Protein AF-A0A434BLE4-F1 (afdb_monomer_lite)

Secondary structure (DSSP, 8-state):
-HHHHHHHTT----EEES-TT-SS-HHHHHTTTT-HHHHHTPEEESSHHHHHTT-SEEEEP-SS--SSSSPP--HHHHHHHHHHHHHTS--EEEE--BTTTB--HHHHHT--

pLDDT: mean 93.02, std 6.5, range [62.41, 98.44]

Sequence (112 aa):
MVARAMANFGLSELRLVNPRDGWPSEKARAAASRADHVIDAVTVFDDLASALADLNFVFATTARQRDGFKSVRGPVEAGRLLRARHVMGPRTGILFGRERFRLYNDEVGLAD

Radius of gyration: 14.42 Å; chains: 1; bounding box: 34×31×35 Å

Foldseek 3Di:
DVLLVCVVVVHQEAEAECDPVDPDDPVVCVVNVPSVSSSVNYDYHPHDCVVCVQAPAEAEDDPDDDPDPDDDDDPVVVVVVCVVVVVVPGHYYYDWADPPPTDDPVSNVPGD

Structure (mmCIF, N/CA/C/O backbone):
data_AF-A0A434BLE4-F1
#
_entry.id   AF-A0A434BLE4-F1
#
loop_
_atom_site.group_PDB
_atom_site.id
_atom_site.type_symbol
_atom_site.label_atom_id
_atom_site.label_alt_id
_atom_site.label_comp_id
_atom_site.label_asym_id
_atom_site.label_entity_id
_atom_site.label_seq_id
_atom_site.pdbx_PDB_ins_code
_atom_site.Cartn_x
_atom_site.Cartn_y
_atom_site.Cartn_z
_atom_site.occupancy
_atom_site.B_iso_or_equiv
_atom_site.auth_seq_id
_atom_site.auth_comp_id
_atom_site.auth_asym_id
_atom_site.auth_atom_id
_atom_site.pdbx_PDB_model_num
ATOM 1 N N . MET A 1 1 ? -5.379 8.863 -8.520 1.00 86.06 1 MET A N 1
ATOM 2 C CA . MET A 1 1 ? -3.953 9.254 -8.644 1.00 86.06 1 MET A CA 1
ATOM 3 C C . MET A 1 1 ? -3.005 8.104 -8.307 1.00 86.06 1 MET A C 1
ATOM 5 O O . MET A 1 1 ? -2.202 7.771 -9.166 1.00 86.06 1 MET A O 1
ATOM 9 N N . VAL A 1 2 ? -3.117 7.456 -7.136 1.00 94.31 2 VAL A N 1
ATOM 10 C CA . VAL A 1 2 ? -2.265 6.298 -6.763 1.00 94.31 2 VAL A CA 1
ATOM 11 C C . VAL A 1 2 ? -2.344 5.161 -7.789 1.00 94.31 2 VAL A C 1
ATOM 13 O O . VAL A 1 2 ? -1.312 4.763 -8.313 1.00 94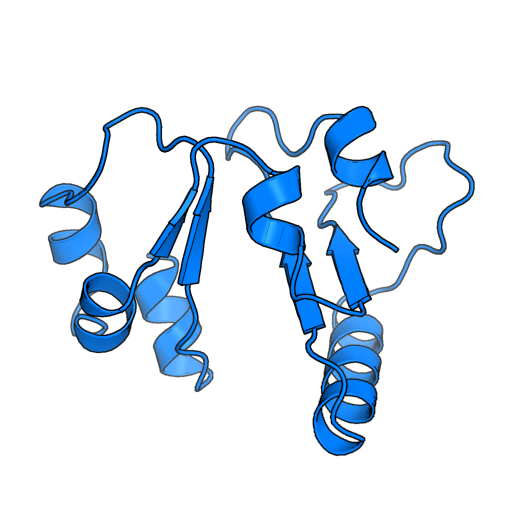.31 2 VAL A O 1
ATOM 16 N N . ALA A 1 3 ? -3.553 4.733 -8.173 1.00 94.75 3 ALA A N 1
ATOM 17 C CA . ALA A 1 3 ? -3.754 3.701 -9.199 1.00 94.75 3 ALA A CA 1
ATOM 18 C C . ALA A 1 3 ? -3.030 4.007 -10.526 1.00 94.75 3 ALA A C 1
ATOM 20 O O . ALA A 1 3 ? -2.390 3.138 -11.107 1.00 94.75 3 ALA A O 1
ATOM 21 N N . ARG A 1 4 ? -3.056 5.271 -10.973 1.00 94.94 4 ARG A N 1
ATOM 22 C CA . ARG A 1 4 ? -2.338 5.716 -12.178 1.00 94.94 4 ARG A CA 1
ATOM 23 C C . ARG A 1 4 ? -0.824 5.583 -12.021 1.00 94.94 4 ARG A C 1
ATOM 25 O O . ARG A 1 4 ? -0.157 5.115 -12.935 1.00 94.94 4 ARG A O 1
ATOM 32 N N . ALA A 1 5 ? -0.282 6.015 -10.881 1.00 95.38 5 ALA A N 1
ATOM 33 C CA . ALA A 1 5 ? 1.146 5.887 -10.605 1.00 95.38 5 ALA A CA 1
ATOM 34 C C . ALA A 1 5 ? 1.565 4.411 -10.574 1.00 95.38 5 ALA A C 1
ATOM 36 O O . ALA A 1 5 ? 2.553 4.052 -11.201 1.00 95.38 5 ALA A O 1
ATOM 37 N N . MET A 1 6 ? 0.776 3.556 -9.922 1.00 96.56 6 MET A N 1
ATOM 38 C CA . MET A 1 6 ? 0.998 2.112 -9.896 1.00 96.56 6 MET A CA 1
ATOM 39 C C . MET A 1 6 ? 1.038 1.515 -11.306 1.00 96.56 6 MET A C 1
ATOM 41 O O . MET A 1 6 ? 2.043 0.910 -11.672 1.00 96.56 6 MET A O 1
ATOM 45 N N . ALA A 1 7 ? 0.018 1.780 -12.126 1.00 95.06 7 ALA A N 1
ATOM 46 C CA . ALA A 1 7 ? -0.060 1.265 -13.491 1.00 95.06 7 ALA A CA 1
ATOM 47 C C . ALA A 1 7 ? 1.125 1.713 -14.367 1.00 95.06 7 ALA A C 1
ATOM 49 O O . ALA A 1 7 ? 1.685 0.905 -15.104 1.00 95.06 7 ALA A O 1
ATOM 50 N N . ASN A 1 8 ? 1.570 2.970 -14.242 1.00 95.50 8 ASN A N 1
ATOM 51 C CA . ASN A 1 8 ? 2.735 3.481 -14.977 1.00 95.50 8 ASN A CA 1
ATOM 52 C C . ASN A 1 8 ? 4.038 2.727 -14.659 1.00 95.50 8 ASN A C 1
ATOM 54 O O . ASN A 1 8 ? 4.946 2.708 -15.487 1.00 95.50 8 ASN A O 1
ATOM 58 N N . PHE A 1 9 ? 4.139 2.136 -13.467 1.00 94.69 9 PHE A N 1
ATOM 59 C CA . PHE A 1 9 ? 5.312 1.388 -13.012 1.00 94.69 9 PHE A CA 1
ATOM 60 C C . PHE A 1 9 ? 5.051 -0.123 -12.904 1.00 94.69 9 PHE A C 1
ATOM 62 O O . PHE A 1 9 ? 5.850 -0.836 -12.301 1.00 94.69 9 PHE A O 1
ATOM 69 N N . GLY A 1 10 ? 3.958 -0.619 -13.500 1.00 93.56 10 GLY A N 1
ATOM 70 C CA . GLY A 1 10 ? 3.642 -2.048 -13.562 1.00 93.56 10 GLY A CA 1
ATOM 71 C C . GLY A 1 10 ? 3.180 -2.669 -12.239 1.00 93.56 10 GLY A C 1
ATOM 72 O O . GLY A 1 10 ? 3.300 -3.877 -12.067 1.00 93.56 10 GLY A O 1
ATOM 73 N N . LEU A 1 11 ? 2.674 -1.866 -11.301 1.00 95.12 11 LEU A N 1
ATOM 74 C CA . LEU A 1 11 ? 2.065 -2.338 -10.055 1.00 95.12 11 LEU A CA 1
ATOM 75 C C . LEU A 1 11 ? 0.544 -2.445 -10.222 1.00 95.12 11 LEU A C 1
ATOM 77 O O . LEU A 1 11 ? -0.079 -1.548 -10.789 1.00 95.12 11 LEU A O 1
ATOM 81 N N . SER A 1 12 ? -0.053 -3.508 -9.683 1.00 94.56 12 SER A N 1
ATOM 82 C CA . SER A 1 12 ? -1.485 -3.805 -9.853 1.00 94.56 12 SER A CA 1
ATOM 83 C C . SER A 1 12 ? -2.244 -4.094 -8.556 1.00 94.56 12 SER A C 1
ATOM 85 O O . SER A 1 12 ? -3.456 -3.910 -8.522 1.00 94.56 12 SER A O 1
ATOM 87 N N . GLU A 1 13 ? -1.566 -4.500 -7.480 1.00 96.50 13 GLU A N 1
ATOM 88 C CA . GLU A 1 13 ? -2.212 -4.865 -6.214 1.00 96.50 13 GLU A CA 1
ATOM 89 C C . GLU A 1 13 ? -2.342 -3.656 -5.281 1.00 96.50 13 GLU A C 1
ATOM 91 O O . GLU A 1 13 ? -1.373 -3.238 -4.642 1.00 96.50 13 GLU A O 1
ATOM 96 N N . LEU A 1 14 ? -3.546 -3.082 -5.201 1.00 97.81 14 LEU A N 1
ATOM 97 C CA . LEU A 1 14 ? -3.861 -1.969 -4.305 1.00 97.81 14 LEU A CA 1
ATOM 98 C C . LEU A 1 14 ? -4.778 -2.438 -3.172 1.00 97.81 14 LEU A C 1
ATOM 100 O O . LEU A 1 14 ? -5.855 -2.980 -3.408 1.00 97.81 14 LEU A O 1
ATOM 104 N N . ARG A 1 15 ? -4.364 -2.176 -1.931 1.00 98.25 15 ARG A N 1
ATOM 105 C CA . ARG A 1 15 ? -5.153 -2.443 -0.723 1.00 98.25 15 ARG A CA 1
ATOM 106 C C . ARG A 1 15 ? -5.563 -1.131 -0.074 1.00 98.25 15 ARG A C 1
ATOM 108 O O . ARG A 1 15 ? -4.729 -0.237 0.076 1.00 98.25 15 ARG A O 1
ATOM 115 N N . LEU A 1 16 ? -6.828 -1.015 0.321 1.00 97.88 16 LEU A N 1
ATOM 116 C CA . LEU A 1 16 ? -7.333 0.122 1.089 1.00 97.88 16 LEU A CA 1
ATOM 117 C C . LEU A 1 16 ? -7.700 -0.337 2.495 1.00 97.88 16 LEU A C 1
ATOM 119 O O . LEU A 1 16 ? -8.419 -1.316 2.650 1.00 97.88 16 LEU A O 1
ATOM 123 N N . VAL A 1 17 ? -7.235 0.393 3.505 1.00 98.00 17 VAL A N 1
ATOM 124 C CA . VAL A 1 17 ? -7.560 0.126 4.910 1.00 98.00 17 VAL A CA 1
ATOM 125 C C . VAL A 1 17 ? -8.493 1.214 5.406 1.00 98.00 17 VAL A C 1
ATOM 127 O O . VAL A 1 17 ? -8.100 2.382 5.418 1.00 98.00 17 VAL A O 1
ATOM 130 N N . ASN A 1 18 ? -9.709 0.829 5.792 1.00 96.25 18 ASN A N 1
ATOM 131 C CA . ASN A 1 18 ? -10.746 1.711 6.327 1.00 96.25 18 ASN A CA 1
ATOM 132 C C . ASN A 1 18 ? -10.851 3.060 5.569 1.00 96.25 18 ASN A C 1
ATOM 134 O O . ASN A 1 18 ? -10.543 4.126 6.123 1.00 96.25 18 ASN A O 1
ATOM 138 N N . PRO A 1 19 ? -11.188 3.043 4.263 1.00 95.50 19 PRO A N 1
ATOM 139 C CA . PRO A 1 19 ? -11.247 4.260 3.463 1.00 95.50 19 PRO A CA 1
ATOM 140 C C . PRO A 1 19 ? -12.354 5.194 3.972 1.00 95.50 19 PRO A C 1
ATOM 142 O O . PRO A 1 19 ? -13.521 4.821 4.004 1.00 95.50 19 PRO A O 1
ATOM 145 N N . ARG A 1 20 ? -12.003 6.447 4.302 1.00 93.00 20 ARG A N 1
ATOM 146 C CA . ARG A 1 20 ? -12.922 7.444 4.896 1.00 93.00 20 ARG A CA 1
ATOM 147 C C . ARG A 1 20 ? -14.239 7.617 4.131 1.00 93.00 20 ARG A C 1
ATOM 149 O O . ARG A 1 20 ? -15.287 7.753 4.747 1.00 93.00 20 ARG A O 1
ATOM 156 N N . ASP A 1 21 ? -14.161 7.663 2.802 1.00 92.62 21 ASP A N 1
ATOM 157 C CA . ASP A 1 21 ? -15.314 7.923 1.929 1.00 92.62 21 ASP A CA 1
ATOM 158 C C . ASP A 1 21 ? -15.987 6.617 1.452 1.00 92.62 21 ASP A C 1
ATOM 160 O O . ASP A 1 21 ? -16.852 6.656 0.580 1.00 92.62 21 ASP A O 1
ATOM 164 N N . GLY A 1 22 ? -15.580 5.465 2.001 1.00 93.50 22 GLY A N 1
ATOM 165 C CA . GLY A 1 22 ? -16.026 4.144 1.569 1.00 93.50 22 GLY A CA 1
ATOM 166 C C . GLY A 1 22 ? -15.445 3.702 0.221 1.00 93.50 22 GLY A C 1
ATOM 167 O O . GLY A 1 22 ? -14.596 4.365 -0.386 1.00 93.50 22 GLY A O 1
ATOM 168 N N . TRP A 1 23 ? -15.899 2.536 -0.237 1.00 95.69 23 TRP A N 1
ATOM 169 C CA . TRP A 1 23 ? -15.547 1.953 -1.531 1.00 95.69 23 TRP A CA 1
ATOM 170 C C . TRP A 1 23 ? -16.733 1.141 -2.086 1.00 95.69 23 TRP A C 1
ATOM 172 O O . TRP A 1 23 ? -17.394 0.473 -1.290 1.00 95.69 23 TRP A O 1
ATOM 182 N N . PRO A 1 24 ? -17.013 1.148 -3.407 1.00 94.50 24 PRO A N 1
ATOM 183 C CA . PRO A 1 24 ? -16.291 1.832 -4.487 1.00 94.50 24 PRO A CA 1
ATOM 184 C C . PRO A 1 24 ? -16.432 3.362 -4.452 1.00 94.50 24 PRO A C 1
ATOM 186 O O . PRO A 1 24 ? -17.367 3.903 -3.873 1.00 94.50 24 PRO A O 1
ATOM 189 N N . SER A 1 25 ? -15.491 4.071 -5.086 1.00 93.56 25 SER A N 1
ATOM 190 C CA . SER A 1 25 ? -15.474 5.540 -5.139 1.00 93.56 25 SER A CA 1
ATOM 191 C C . SER A 1 25 ? -15.384 6.053 -6.578 1.00 93.56 25 SER A C 1
ATOM 193 O O . SER A 1 25 ? -14.359 5.889 -7.246 1.00 93.56 25 SER A O 1
ATOM 195 N N . GLU A 1 26 ? -16.428 6.743 -7.049 1.00 91.69 26 GLU A N 1
ATOM 196 C CA . GLU A 1 26 ? -16.439 7.370 -8.382 1.00 91.69 26 GLU A CA 1
ATOM 197 C C . GLU A 1 26 ? -15.321 8.405 -8.540 1.00 91.69 26 GLU A C 1
ATOM 199 O O . GLU A 1 26 ? -14.663 8.467 -9.578 1.00 91.69 26 GLU A O 1
ATOM 204 N N . LYS A 1 27 ? -15.036 9.171 -7.477 1.00 91.44 27 LYS A N 1
ATOM 205 C CA . LYS A 1 27 ? -13.924 10.132 -7.457 1.00 91.44 27 LYS A CA 1
ATOM 206 C C . LYS A 1 27 ? -12.579 9.432 -7.657 1.00 91.44 27 LYS A C 1
ATOM 208 O O . LYS A 1 27 ? -11.734 9.927 -8.403 1.00 91.44 27 LYS A O 1
ATOM 213 N N . ALA A 1 28 ? -12.375 8.281 -7.012 1.00 91.88 28 ALA A N 1
ATOM 214 C CA . ALA A 1 28 ? -11.150 7.503 -7.171 1.00 91.88 28 ALA A CA 1
ATOM 215 C C . ALA A 1 28 ? -11.014 6.938 -8.592 1.00 91.88 28 ALA A C 1
ATOM 217 O O . ALA A 1 28 ? -9.929 7.040 -9.170 1.00 91.88 28 ALA A O 1
ATOM 218 N N . ARG A 1 29 ? -12.112 6.423 -9.168 1.00 90.81 29 ARG A N 1
ATOM 219 C CA . ARG A 1 29 ? -12.168 5.928 -10.553 1.00 90.81 29 ARG A CA 1
ATOM 220 C C . ARG A 1 29 ? -11.852 7.034 -11.562 1.00 90.81 29 ARG A C 1
ATOM 222 O O . ARG A 1 29 ? -10.942 6.878 -12.371 1.00 90.81 29 ARG A O 1
ATOM 229 N N . ALA A 1 30 ? -12.498 8.195 -11.454 1.00 91.06 30 ALA A N 1
ATOM 230 C CA . ALA A 1 30 ? -12.217 9.344 -12.317 1.00 91.06 30 ALA A CA 1
ATOM 231 C C . ALA A 1 30 ? -10.739 9.779 -12.238 1.00 91.06 30 ALA A C 1
ATOM 233 O O . ALA A 1 30 ? -10.101 10.070 -13.250 1.00 91.06 30 ALA A O 1
ATOM 234 N N . ALA A 1 31 ? -10.147 9.746 -11.039 1.00 90.50 31 ALA A N 1
ATOM 235 C CA . ALA A 1 31 ? -8.741 10.081 -10.823 1.00 90.50 31 ALA A CA 1
ATOM 236 C C . ALA A 1 31 ? -7.747 8.968 -11.223 1.00 90.50 31 ALA A C 1
ATOM 238 O O . ALA A 1 31 ? -6.530 9.170 -11.088 1.00 90.50 31 ALA A O 1
ATOM 239 N N . ALA A 1 32 ? -8.214 7.788 -11.638 1.00 86.94 32 ALA A N 1
ATOM 240 C CA . ALA A 1 32 ?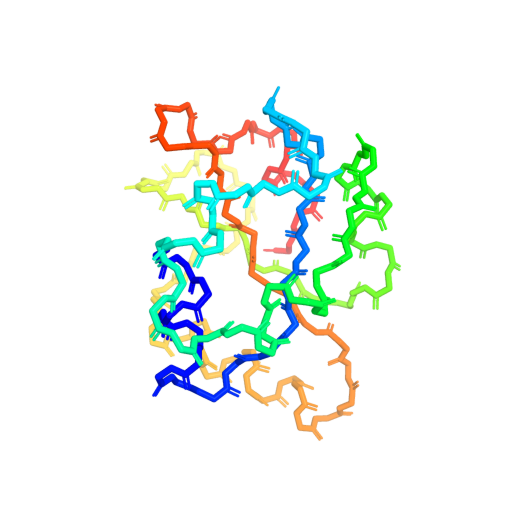 -7.370 6.666 -12.044 1.00 86.94 32 ALA A CA 1
ATOM 241 C C . ALA A 1 32 ? -6.909 6.769 -13.500 1.00 86.94 32 ALA A C 1
ATOM 243 O O . ALA A 1 32 ? -5.853 6.234 -13.822 1.00 86.94 32 ALA A O 1
ATOM 244 N N . SER A 1 33 ? -7.621 7.523 -14.349 1.00 85.00 33 SER A N 1
ATOM 245 C CA . SER A 1 33 ? -7.170 7.898 -15.698 1.00 85.00 33 SER A CA 1
ATOM 246 C C . SER A 1 33 ? -6.618 6.702 -16.497 1.00 85.00 33 SER A C 1
ATOM 248 O O . SER A 1 33 ? -5.439 6.692 -16.858 1.00 85.00 33 SER A O 1
ATOM 250 N N . ARG A 1 34 ? -7.479 5.713 -16.785 1.00 86.94 34 ARG A N 1
ATOM 251 C CA . ARG A 1 34 ? -7.177 4.436 -17.476 1.00 86.94 34 ARG A CA 1
ATOM 252 C C . ARG A 1 34 ? -6.448 3.372 -16.650 1.00 86.94 34 ARG A C 1
ATOM 254 O O . ARG A 1 34 ? -6.185 2.285 -17.156 1.00 86.94 34 ARG A O 1
ATOM 261 N N . ALA A 1 35 ? -6.165 3.626 -15.375 1.00 92.75 35 ALA A N 1
ATOM 262 C CA . ALA A 1 35 ? -5.745 2.585 -14.434 1.00 92.75 35 ALA A CA 1
ATOM 263 C C . ALA A 1 35 ? -6.946 1.860 -13.797 1.00 92.75 35 ALA A C 1
ATOM 265 O O . ALA A 1 35 ? -6.907 1.516 -12.616 1.00 92.75 35 ALA A O 1
ATOM 266 N N . ASP A 1 36 ? -8.020 1.656 -14.567 1.00 90.81 36 ASP A N 1
ATOM 267 C CA . ASP A 1 36 ? -9.264 1.047 -14.083 1.00 90.81 36 ASP A CA 1
ATOM 268 C C . ASP A 1 36 ? -9.016 -0.368 -13.558 1.00 90.81 36 ASP A C 1
ATOM 270 O O . ASP A 1 36 ? -9.489 -0.699 -12.483 1.00 90.81 36 ASP A O 1
ATOM 274 N N . HIS A 1 37 ? -8.133 -1.134 -14.207 1.00 93.00 37 HIS A N 1
ATOM 275 C CA . HIS A 1 37 ? -7.728 -2.467 -13.749 1.00 93.00 37 HIS A CA 1
ATOM 276 C C . HIS A 1 37 ? -7.156 -2.493 -12.320 1.00 93.00 37 HIS A C 1
ATOM 278 O O . HIS A 1 37 ? -7.356 -3.472 -11.612 1.00 93.00 37 HIS A O 1
ATOM 284 N N . VAL A 1 38 ? -6.468 -1.432 -11.873 1.00 95.69 38 VAL A N 1
ATOM 285 C CA . VAL A 1 38 ? -5.969 -1.336 -10.488 1.00 95.69 38 VAL A CA 1
ATOM 286 C C . VAL A 1 38 ? -7.106 -0.993 -9.530 1.00 95.69 38 VAL A C 1
ATOM 288 O O . VAL A 1 38 ? -7.154 -1.524 -8.430 1.00 95.69 38 VAL A O 1
ATOM 291 N N . ILE A 1 39 ? -8.019 -0.104 -9.938 1.00 95.19 39 ILE A N 1
ATOM 292 C CA . ILE A 1 39 ? -9.191 0.303 -9.144 1.00 95.19 39 ILE A CA 1
ATOM 293 C C . ILE A 1 39 ? -10.167 -0.864 -8.972 1.00 95.19 39 ILE A C 1
ATOM 295 O O . ILE A 1 39 ? -10.658 -1.098 -7.873 1.00 95.19 39 ILE A O 1
ATOM 299 N N . ASP A 1 40 ? -10.435 -1.602 -10.041 1.00 93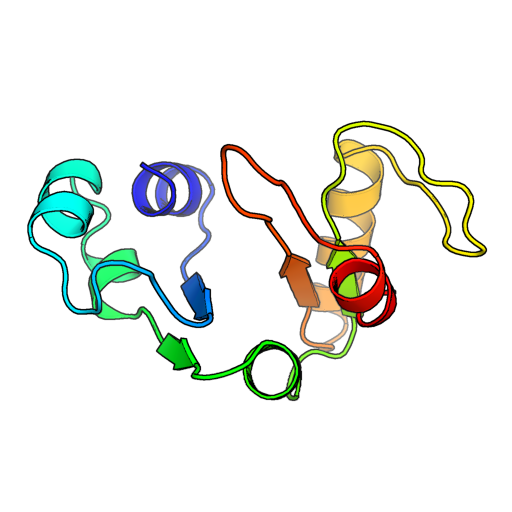.31 40 ASP A N 1
ATOM 300 C CA . ASP A 1 40 ? -11.381 -2.715 -10.052 1.00 93.31 40 ASP A CA 1
ATOM 301 C C . ASP A 1 40 ? -10.859 -3.917 -9.254 1.00 93.31 40 ASP A C 1
ATOM 303 O O . ASP A 1 40 ? -11.652 -4.672 -8.700 1.00 93.31 40 ASP A O 1
ATOM 307 N N . ALA A 1 41 ? -9.534 -4.058 -9.142 1.00 95.81 41 ALA A N 1
ATOM 308 C CA . ALA A 1 41 ? -8.870 -5.090 -8.350 1.00 95.81 41 ALA A CA 1
ATOM 309 C C . ALA A 1 41 ? -8.566 -4.668 -6.898 1.00 95.81 41 ALA A C 1
ATOM 311 O O . ALA A 1 41 ? -7.854 -5.387 -6.196 1.00 95.81 41 ALA A O 1
ATOM 312 N N . VAL A 1 42 ? -9.058 -3.510 -6.435 1.00 97.44 42 VAL A N 1
ATOM 313 C CA . VAL A 1 42 ? -8.832 -3.065 -5.052 1.00 97.44 42 VAL A CA 1
ATOM 314 C C . VAL A 1 42 ? -9.466 -4.034 -4.061 1.00 97.44 42 VAL A C 1
ATOM 316 O O . VAL A 1 42 ? -10.670 -4.283 -4.109 1.00 97.44 42 VAL A O 1
ATOM 319 N N . THR A 1 43 ? -8.678 -4.462 -3.077 1.00 98.00 43 THR A N 1
ATOM 320 C CA . THR A 1 43 ? -9.191 -5.147 -1.885 1.00 98.00 43 THR A CA 1
ATOM 321 C C . THR A 1 43 ? -9.293 -4.160 -0.730 1.00 98.00 43 THR A C 1
ATOM 323 O O . THR A 1 43 ? -8.337 -3.441 -0.420 1.00 98.00 43 THR A O 1
ATOM 326 N N . VAL A 1 44 ? -10.455 -4.124 -0.085 1.00 98.19 44 VAL A N 1
ATOM 327 C CA . VAL A 1 44 ? -10.718 -3.263 1.071 1.00 98.19 44 VAL A CA 1
ATOM 328 C C . VAL A 1 44 ? -10.656 -4.097 2.341 1.00 98.19 44 VAL A C 1
ATOM 330 O O . VAL A 1 44 ? -11.204 -5.194 2.389 1.00 98.19 44 VAL A O 1
ATOM 333 N N . PHE A 1 45 ? -9.987 -3.562 3.354 1.00 98.44 45 PHE A N 1
ATOM 334 C CA . PHE A 1 45 ? -9.840 -4.160 4.672 1.00 98.44 45 PHE A CA 1
ATOM 335 C C . PHE A 1 45 ? -10.360 -3.194 5.734 1.00 98.44 45 PHE A C 1
ATOM 337 O O . PHE A 1 45 ? -10.164 -1.979 5.624 1.00 98.44 45 PHE A O 1
ATOM 344 N N . ASP A 1 46 ? -10.975 -3.738 6.780 1.00 97.25 46 ASP A N 1
ATOM 345 C CA . ASP A 1 46 ? -11.496 -2.947 7.900 1.00 97.25 46 ASP A CA 1
ATOM 346 C C . ASP A 1 46 ? -10.376 -2.428 8.812 1.00 97.25 46 ASP A C 1
ATOM 348 O O . ASP A 1 46 ? -10.482 -1.346 9.392 1.00 97.25 46 ASP A O 1
ATOM 352 N N . ASP A 1 47 ? -9.269 -3.167 8.898 1.00 97.12 47 ASP A N 1
ATOM 353 C CA . ASP A 1 47 ? -8.128 -2.842 9.744 1.00 97.12 47 ASP A CA 1
ATOM 354 C C . ASP A 1 47 ? -6.781 -3.165 9.073 1.00 97.12 47 ASP A C 1
ATOM 356 O O . ASP A 1 47 ? -6.691 -3.889 8.075 1.00 97.12 47 ASP A O 1
ATOM 360 N N . LEU A 1 48 ? -5.714 -2.574 9.619 1.00 97.75 48 LEU A N 1
ATOM 361 C CA . LEU A 1 48 ? -4.371 -2.694 9.061 1.00 97.75 48 LEU A CA 1
ATOM 362 C C . LEU A 1 48 ? -3.784 -4.096 9.254 1.00 97.75 48 LEU A C 1
ATOM 364 O O . LEU A 1 48 ? -3.089 -4.570 8.364 1.00 97.75 48 LEU A O 1
ATOM 368 N N . ALA A 1 49 ? -4.057 -4.774 10.370 1.00 97.56 49 ALA A N 1
ATOM 369 C CA . ALA A 1 49 ? -3.503 -6.102 10.621 1.00 97.56 49 ALA A CA 1
ATOM 370 C C . ALA A 1 49 ? -4.018 -7.109 9.582 1.00 97.56 49 ALA A C 1
ATOM 372 O O . ALA A 1 49 ? -3.226 -7.825 8.970 1.00 97.56 49 ALA A O 1
ATOM 373 N N . SER A 1 50 ? -5.319 -7.075 9.293 1.00 98.06 50 SER A N 1
ATOM 374 C CA . SER A 1 50 ? -5.956 -7.870 8.242 1.00 98.06 50 SER A CA 1
ATOM 375 C C . SER A 1 50 ? -5.354 -7.585 6.860 1.00 98.06 50 SER A C 1
ATOM 377 O O . SER A 1 50 ? -5.097 -8.509 6.090 1.00 98.06 50 SER A O 1
ATOM 379 N N . ALA A 1 51 ? -5.052 -6.319 6.556 1.00 98.31 51 ALA A N 1
ATOM 380 C CA . ALA A 1 51 ? -4.444 -5.922 5.285 1.00 98.31 51 ALA A CA 1
ATOM 381 C C . ALA A 1 51 ? -2.974 -6.331 5.125 1.00 98.31 51 ALA A C 1
ATOM 383 O O . ALA A 1 51 ? -2.459 -6.274 4.006 1.00 98.31 51 ALA A O 1
ATOM 384 N N . LEU A 1 52 ? -2.290 -6.699 6.210 1.00 98.00 52 LEU A N 1
ATOM 385 C CA . LEU A 1 52 ? -0.890 -7.129 6.205 1.00 98.00 52 LEU A CA 1
ATOM 386 C C . LEU A 1 52 ? -0.729 -8.641 6.430 1.00 98.00 52 LEU A C 1
ATOM 388 O O . LEU A 1 52 ? 0.375 -9.148 6.270 1.00 98.00 52 LEU A O 1
ATOM 392 N N . ALA A 1 53 ? -1.801 -9.361 6.774 1.00 97.69 53 ALA A N 1
ATOM 393 C CA . ALA A 1 53 ? -1.744 -10.729 7.298 1.00 97.69 53 ALA A CA 1
ATOM 394 C C . ALA A 1 53 ? -1.090 -11.767 6.365 1.00 97.69 53 ALA A C 1
ATOM 396 O O . ALA A 1 53 ? -0.497 -12.733 6.839 1.00 97.69 53 ALA A O 1
ATOM 397 N N . ASP A 1 54 ? -1.183 -11.589 5.047 1.00 97.44 54 ASP A N 1
ATOM 398 C CA . ASP A 1 54 ? -0.556 -12.456 4.040 1.00 97.44 54 ASP A CA 1
ATOM 399 C C . ASP A 1 54 ? 0.775 -11.899 3.499 1.00 97.44 54 ASP A C 1
ATOM 401 O O . ASP A 1 54 ? 1.367 -12.496 2.598 1.00 97.44 54 ASP A O 1
ATOM 405 N N . LEU A 1 55 ? 1.246 -10.756 4.005 1.00 97.81 55 LEU A N 1
ATOM 406 C CA . LEU A 1 55 ? 2.529 -10.170 3.627 1.00 97.81 55 LEU A CA 1
ATOM 407 C C . LEU A 1 55 ? 3.630 -10.675 4.560 1.00 97.81 55 LEU A C 1
ATOM 409 O O . LEU A 1 55 ? 3.466 -10.764 5.770 1.00 97.81 55 LEU A O 1
ATOM 413 N N . ASN A 1 56 ? 4.787 -10.987 3.985 1.00 97.50 56 ASN A N 1
ATOM 414 C CA . ASN A 1 56 ? 5.954 -11.470 4.721 1.00 97.50 56 ASN A CA 1
ATOM 415 C C . ASN A 1 56 ? 6.984 -10.372 4.996 1.00 97.50 56 ASN A C 1
ATOM 417 O O . ASN A 1 56 ? 7.909 -10.596 5.771 1.00 97.50 56 ASN A O 1
ATOM 421 N N . PHE A 1 57 ? 6.893 -9.239 4.295 1.00 97.12 57 PHE A N 1
ATOM 422 C CA . PHE A 1 57 ? 7.755 -8.091 4.537 1.00 97.12 57 PHE A CA 1
ATOM 423 C C . PHE A 1 57 ? 7.104 -6.779 4.093 1.00 97.12 57 PHE A C 1
ATOM 425 O O . PHE A 1 57 ? 6.645 -6.664 2.954 1.00 97.12 57 PHE A O 1
ATOM 432 N N . VAL A 1 58 ? 7.116 -5.758 4.940 1.00 97.44 58 VAL A N 1
ATOM 433 C CA . VAL A 1 58 ? 6.401 -4.501 4.718 1.00 97.44 58 VAL A CA 1
ATOM 434 C C . VAL A 1 58 ? 7.298 -3.314 5.039 1.00 97.44 58 VAL A C 1
ATOM 436 O O . VAL A 1 58 ? 7.788 -3.176 6.152 1.00 97.44 58 VAL A O 1
ATOM 439 N N . PHE A 1 59 ? 7.446 -2.385 4.094 1.00 97.44 59 PHE A N 1
ATOM 440 C CA . PHE A 1 59 ? 8.027 -1.075 4.394 1.00 97.44 59 PHE A CA 1
ATOM 441 C C . PHE A 1 59 ? 6.945 -0.066 4.772 1.00 97.44 59 PHE A C 1
ATOM 443 O O . PHE A 1 59 ? 6.019 0.161 3.997 1.00 97.44 59 PHE A O 1
ATOM 450 N N . ALA A 1 60 ? 7.102 0.621 5.903 1.00 96.00 60 ALA A N 1
ATOM 451 C CA . ALA A 1 60 ? 6.305 1.801 6.233 1.00 96.00 60 ALA A CA 1
ATOM 452 C C . ALA A 1 60 ? 6.946 3.082 5.682 1.00 96.00 60 ALA A C 1
ATOM 454 O O . ALA A 1 60 ? 8.122 3.359 5.920 1.00 96.00 60 ALA A O 1
ATOM 455 N N . THR A 1 61 ? 6.163 3.902 4.978 1.00 95.31 61 THR A N 1
ATOM 456 C CA . THR A 1 61 ? 6.631 5.198 4.470 1.00 95.31 61 THR A CA 1
ATOM 457 C C . THR A 1 61 ? 6.434 6.304 5.508 1.00 95.31 61 THR A C 1
ATOM 459 O O . THR A 1 61 ? 5.330 6.574 5.984 1.00 95.31 61 THR A O 1
ATOM 462 N N . THR A 1 62 ? 7.517 6.992 5.863 1.00 90.88 62 THR A N 1
ATOM 463 C CA . THR A 1 62 ? 7.494 8.134 6.782 1.00 90.88 62 THR A CA 1
ATOM 464 C C . THR A 1 62 ? 8.267 9.294 6.161 1.00 90.88 62 THR A C 1
ATOM 466 O O . THR A 1 62 ? 9.252 9.098 5.458 1.00 90.88 62 THR A O 1
ATOM 469 N N . ALA A 1 63 ? 7.828 10.534 6.394 1.00 84.38 63 ALA A N 1
ATOM 470 C CA . ALA A 1 63 ? 8.526 11.694 5.823 1.00 84.38 63 ALA A CA 1
ATOM 471 C C . ALA A 1 63 ? 9.701 12.197 6.680 1.00 84.38 63 ALA A C 1
ATOM 473 O O . ALA A 1 63 ? 10.385 13.138 6.290 1.00 84.38 63 ALA A O 1
ATOM 474 N N . ARG A 1 64 ? 9.903 11.620 7.866 1.00 79.25 64 ARG A N 1
ATOM 475 C CA . ARG A 1 64 ? 11.066 11.846 8.729 1.00 79.25 64 ARG A CA 1
ATOM 476 C C . ARG A 1 64 ? 11.379 10.543 9.443 1.00 79.25 64 ARG A C 1
ATOM 478 O O . ARG A 1 64 ? 10.455 9.778 9.737 1.00 79.25 64 ARG A O 1
ATOM 485 N N . GLN A 1 65 ? 12.654 10.337 9.750 1.00 70.06 65 GLN A N 1
ATOM 486 C CA . GLN A 1 65 ? 13.060 9.299 10.684 1.00 70.06 65 GLN A CA 1
ATOM 487 C C . GLN A 1 65 ? 12.283 9.489 11.988 1.00 70.06 65 GLN A C 1
ATOM 489 O O . GLN A 1 65 ? 12.155 10.608 12.488 1.00 70.06 65 GLN A O 1
ATOM 494 N N . ARG A 1 66 ? 11.684 8.404 12.467 1.00 69.81 66 ARG A N 1
ATOM 495 C CA . ARG A 1 66 ? 11.032 8.367 13.771 1.00 69.81 66 ARG A CA 1
ATOM 496 C C . ARG A 1 66 ? 11.992 7.726 14.751 1.00 69.81 66 ARG A C 1
ATOM 498 O O . ARG A 1 66 ? 12.716 6.809 14.366 1.00 69.81 66 ARG A O 1
ATOM 505 N N . ASP A 1 67 ? 11.963 8.195 15.988 1.00 62.41 67 ASP A N 1
ATOM 506 C CA . ASP A 1 67 ? 12.677 7.553 17.083 1.00 62.41 67 ASP A CA 1
ATOM 507 C C . ASP A 1 67 ? 12.057 6.169 17.295 1.00 62.41 67 ASP A C 1
ATOM 509 O O . ASP A 1 67 ? 10.931 6.026 17.770 1.00 62.41 67 ASP A O 1
ATOM 513 N N . GLY A 1 68 ? 12.751 5.144 16.813 1.00 67.19 68 GLY A N 1
ATOM 514 C CA . GLY A 1 68 ? 12.276 3.771 16.803 1.00 67.19 68 GLY A CA 1
ATOM 515 C C . GLY A 1 68 ? 13.392 2.809 16.416 1.00 67.19 68 GLY A C 1
ATOM 516 O O . GLY A 1 68 ? 14.382 3.192 15.799 1.00 67.19 68 GLY A O 1
ATOM 517 N N . PHE A 1 69 ? 13.220 1.540 16.774 1.00 70.88 69 PHE A N 1
ATOM 518 C CA . PHE A 1 69 ? 14.223 0.485 16.580 1.00 70.88 69 PHE A CA 1
ATOM 519 C C . PHE A 1 69 ? 14.280 -0.068 15.147 1.00 70.88 69 PHE A C 1
ATOM 521 O O . PHE A 1 69 ? 15.011 -1.021 14.882 1.00 70.88 69 PHE A O 1
ATOM 528 N N . LYS A 1 70 ? 13.500 0.497 14.217 1.00 86.06 70 LYS A N 1
ATOM 529 C CA . LYS A 1 70 ? 13.401 -0.002 12.843 1.00 86.06 70 LYS A CA 1
ATOM 530 C C . LYS A 1 70 ? 14.441 0.632 11.938 1.00 86.06 70 LYS A C 1
ATOM 532 O O . LYS A 1 70 ? 14.742 1.822 12.016 1.00 86.06 70 LYS A O 1
ATOM 537 N N . SER A 1 71 ? 14.970 -0.190 11.044 1.00 88.81 71 SER A N 1
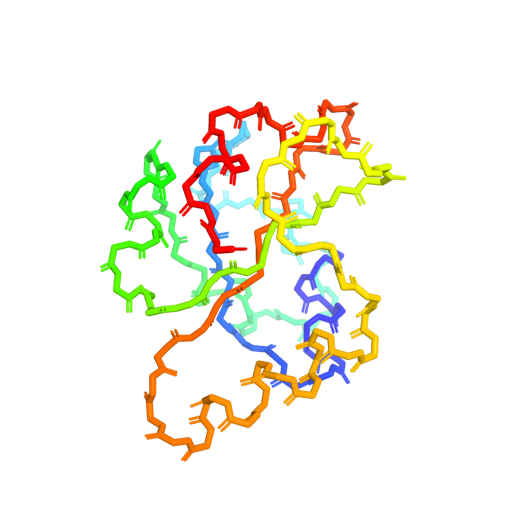ATOM 538 C CA . SER A 1 71 ? 15.954 0.221 10.054 1.00 88.81 71 SER A CA 1
ATOM 539 C C . SER A 1 71 ? 15.342 1.189 9.040 1.00 88.81 71 SER A C 1
ATOM 541 O O . SER A 1 71 ? 14.457 0.817 8.276 1.00 88.81 71 SER A O 1
ATOM 543 N N . VAL A 1 72 ? 15.856 2.418 8.969 1.00 91.62 72 VAL A N 1
ATOM 544 C CA . VAL A 1 72 ? 15.468 3.370 7.919 1.00 91.62 72 VAL A CA 1
ATOM 545 C C . VAL A 1 72 ? 16.268 3.094 6.650 1.00 91.62 72 VAL A C 1
ATOM 547 O O . VAL A 1 72 ? 17.467 2.808 6.700 1.00 91.62 72 VAL A O 1
ATOM 550 N N . ARG A 1 73 ? 15.587 3.157 5.504 1.00 93.50 73 ARG A N 1
ATOM 551 C CA . ARG A 1 73 ? 16.148 2.900 4.176 1.00 93.50 73 ARG A CA 1
ATOM 552 C C . ARG A 1 73 ? 15.653 3.946 3.188 1.00 93.50 73 ARG A C 1
ATOM 554 O O . ARG A 1 73 ? 14.497 4.359 3.238 1.00 93.50 73 ARG A O 1
ATOM 561 N N . GLY A 1 74 ? 16.531 4.373 2.283 1.00 94.75 74 GLY A N 1
ATOM 562 C CA . GLY A 1 74 ? 16.141 5.244 1.174 1.00 94.75 74 GLY A CA 1
ATOM 563 C C . GLY A 1 74 ? 15.287 4.492 0.141 1.00 94.75 74 GLY A C 1
ATOM 564 O O . GLY A 1 74 ? 15.379 3.267 0.048 1.00 94.75 74 GLY A O 1
ATOM 565 N N . PRO A 1 75 ? 14.49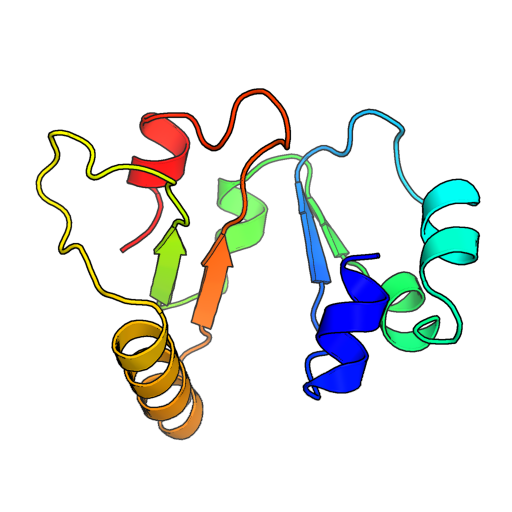7 5.194 -0.693 1.00 94.75 75 PRO A N 1
ATOM 566 C CA . PRO A 1 75 ? 13.558 4.560 -1.625 1.00 94.75 75 PRO A CA 1
ATOM 567 C C . PRO A 1 75 ? 14.235 3.628 -2.644 1.00 94.75 75 PRO A C 1
ATOM 569 O O . PRO A 1 75 ? 13.683 2.584 -2.983 1.00 94.75 75 PRO A O 1
ATOM 572 N N . VAL A 1 76 ? 15.449 3.960 -3.100 1.00 96.75 76 VAL A N 1
ATOM 573 C CA . VAL A 1 76 ? 16.213 3.116 -4.039 1.00 96.75 76 VAL A CA 1
ATOM 574 C C . VAL A 1 76 ? 16.613 1.788 -3.395 1.00 96.75 76 VAL A C 1
ATOM 576 O O . VAL A 1 76 ? 16.478 0.731 -4.009 1.00 96.75 76 VAL A O 1
ATOM 579 N N . GLU A 1 77 ? 17.099 1.829 -2.156 1.00 96.94 77 GLU A N 1
ATOM 580 C CA . GLU A 1 77 ? 17.506 0.630 -1.424 1.00 96.94 77 GLU A CA 1
ATOM 581 C C . GLU A 1 77 ? 16.292 -0.225 -1.049 1.00 96.94 77 GLU A C 1
ATOM 583 O O . GLU A 1 77 ? 16.295 -1.433 -1.285 1.00 96.94 77 GLU A O 1
ATOM 588 N N . ALA A 1 78 ? 15.221 0.411 -0.564 1.00 96.56 78 ALA A N 1
ATOM 589 C CA . ALA A 1 78 ? 13.960 -0.253 -0.256 1.00 96.56 78 ALA A CA 1
ATOM 590 C C . ALA A 1 78 ? 13.389 -0.978 -1.486 1.00 96.56 78 ALA A C 1
ATOM 592 O O . ALA A 1 78 ? 13.044 -2.155 -1.404 1.00 96.56 78 ALA A O 1
ATOM 593 N N . GLY A 1 79 ? 13.372 -0.322 -2.653 1.00 96.62 79 GLY A N 1
ATOM 594 C CA . GLY A 1 79 ? 12.913 -0.929 -3.904 1.00 96.62 79 GLY A CA 1
ATOM 595 C C . GLY A 1 79 ? 13.747 -2.140 -4.334 1.00 96.62 79 GLY A C 1
ATOM 596 O O . GLY A 1 79 ? 13.188 -3.154 -4.757 1.00 96.62 79 GLY A O 1
ATOM 597 N N . ARG A 1 80 ? 15.078 -2.083 -4.179 1.00 96.94 80 ARG A N 1
ATOM 598 C CA . ARG A 1 80 ? 15.958 -3.236 -4.448 1.00 96.94 80 ARG A CA 1
ATOM 599 C C . ARG A 1 80 ? 15.661 -4.403 -3.511 1.00 96.94 80 ARG A C 1
ATOM 601 O O . ARG A 1 80 ? 15.569 -5.533 -3.983 1.00 96.94 80 ARG A O 1
ATOM 608 N N . LEU A 1 81 ? 15.476 -4.135 -2.218 1.00 96.62 81 LEU A N 1
ATOM 609 C CA . LEU A 1 81 ? 15.184 -5.169 -1.227 1.00 96.62 81 LEU A CA 1
ATOM 610 C C . LEU A 1 81 ? 13.817 -5.823 -1.465 1.00 96.62 81 LEU A C 1
ATOM 612 O O . LEU A 1 81 ? 13.716 -7.048 -1.426 1.00 96.62 81 LEU A O 1
ATOM 616 N N . LEU A 1 82 ? 12.788 -5.023 -1.762 1.00 96.69 82 LEU A N 1
ATOM 617 C CA . LEU A 1 82 ? 11.456 -5.524 -2.113 1.00 96.69 82 LEU A CA 1
ATOM 618 C C . LEU A 1 82 ? 11.516 -6.430 -3.342 1.00 96.69 82 LEU A C 1
ATOM 620 O O . LEU A 1 82 ? 11.020 -7.550 -3.297 1.00 96.69 82 LEU A O 1
ATOM 624 N N . ARG A 1 83 ? 12.192 -5.989 -4.413 1.00 95.00 83 ARG A N 1
ATOM 625 C CA . ARG A 1 83 ? 12.370 -6.802 -5.624 1.00 95.00 83 ARG A CA 1
ATOM 626 C C . ARG A 1 83 ? 13.115 -8.103 -5.327 1.00 95.00 83 ARG A C 1
ATOM 628 O O . ARG A 1 83 ? 12.683 -9.152 -5.793 1.00 95.00 83 ARG A O 1
ATOM 635 N N . ALA A 1 84 ? 14.212 -8.044 -4.572 1.00 97.00 84 ALA A N 1
ATOM 636 C CA . ALA A 1 84 ? 14.991 -9.230 -4.228 1.00 97.00 84 ALA A CA 1
ATOM 637 C C . ALA A 1 84 ? 14.148 -10.248 -3.449 1.00 97.00 84 ALA A C 1
ATOM 639 O O . ALA A 1 84 ? 14.156 -11.428 -3.783 1.00 97.00 84 ALA A O 1
ATOM 640 N N . ARG A 1 85 ? 13.368 -9.794 -2.460 1.00 96.12 85 ARG A N 1
ATOM 641 C CA . ARG A 1 85 ? 12.460 -10.666 -1.704 1.00 96.12 85 ARG A CA 1
ATOM 642 C C . ARG A 1 85 ? 11.333 -11.223 -2.560 1.00 96.12 85 ARG A C 1
ATOM 644 O O . ARG A 1 85 ? 11.089 -12.418 -2.497 1.00 96.12 85 ARG A O 1
ATOM 651 N N . HIS A 1 86 ? 10.703 -10.397 -3.388 1.00 93.19 86 HIS A N 1
ATOM 652 C CA . HIS A 1 86 ? 9.629 -10.842 -4.269 1.00 93.19 86 HIS A CA 1
ATOM 653 C C . HIS A 1 86 ? 10.084 -11.968 -5.211 1.00 93.19 86 HIS A C 1
ATOM 655 O O . HIS A 1 86 ? 9.390 -12.969 -5.352 1.00 93.19 86 HIS A O 1
ATOM 661 N N . VAL A 1 87 ? 11.286 -11.854 -5.792 1.00 95.06 87 VAL A N 1
ATOM 662 C CA . VAL A 1 87 ? 11.871 -12.901 -6.656 1.00 95.06 87 VAL A CA 1
ATOM 663 C C . VAL A 1 87 ? 12.090 -14.220 -5.906 1.00 95.06 87 VAL A C 1
ATOM 665 O O . VAL A 1 87 ? 11.998 -15.284 -6.509 1.00 95.06 87 VAL A O 1
ATOM 668 N N . MET A 1 88 ? 12.338 -14.169 -4.597 1.00 95.75 88 MET A N 1
ATOM 669 C CA . MET A 1 88 ? 12.512 -15.362 -3.764 1.00 95.75 88 MET A CA 1
ATOM 670 C C . MET A 1 88 ? 11.187 -16.012 -3.333 1.00 95.75 88 MET A C 1
ATOM 672 O O . MET A 1 88 ? 11.220 -17.082 -2.730 1.00 95.75 88 MET A O 1
ATOM 676 N N . GLY A 1 89 ? 10.036 -15.384 -3.607 1.00 94.19 89 GLY A N 1
ATOM 677 C CA . GLY A 1 89 ? 8.703 -15.911 -3.294 1.00 94.19 89 GLY A CA 1
ATOM 678 C C . GLY A 1 89 ? 7.923 -15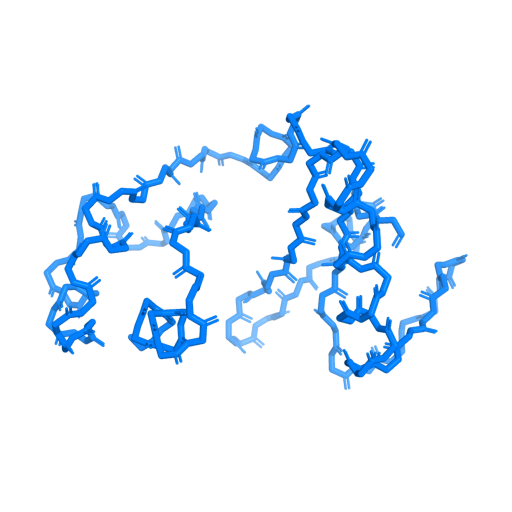.215 -2.164 1.00 94.19 89 GLY A C 1
ATOM 679 O O . GLY A 1 89 ? 6.697 -15.160 -2.275 1.00 94.19 89 GLY A O 1
ATOM 680 N N . PRO A 1 90 ? 8.545 -14.662 -1.099 1.00 95.19 90 PRO A N 1
ATOM 681 C CA . PRO A 1 90 ? 7.816 -13.925 -0.068 1.00 95.19 90 PRO A CA 1
ATOM 682 C C . PRO A 1 90 ? 6.984 -12.758 -0.617 1.00 95.19 90 PRO A C 1
ATOM 684 O O . PRO A 1 90 ? 7.453 -11.970 -1.444 1.00 95.19 90 PRO A O 1
ATOM 687 N N . ARG A 1 91 ? 5.760 -12.602 -0.102 1.00 96.56 91 ARG A N 1
ATOM 688 C CA . ARG A 1 91 ? 4.897 -11.455 -0.403 1.00 96.56 91 ARG A CA 1
ATOM 689 C C . ARG A 1 91 ? 5.423 -10.211 0.295 1.00 96.56 91 ARG A C 1
ATOM 691 O O . ARG A 1 91 ? 5.761 -10.247 1.476 1.00 96.56 91 ARG A O 1
ATOM 698 N N . THR A 1 92 ? 5.471 -9.097 -0.425 1.00 97.50 92 THR A N 1
ATOM 699 C CA . THR A 1 92 ? 5.996 -7.836 0.105 1.00 97.50 92 THR A CA 1
ATOM 700 C C . THR A 1 92 ? 5.017 -6.689 -0.086 1.00 97.50 92 THR A C 1
ATOM 702 O O . THR A 1 92 ? 4.310 -6.671 -1.089 1.00 97.50 92 THR A O 1
ATOM 705 N N . GLY A 1 93 ? 5.026 -5.698 0.806 1.00 97.25 93 GLY A N 1
ATOM 706 C CA . GLY A 1 93 ? 4.172 -4.514 0.699 1.00 97.25 93 GLY A CA 1
ATOM 707 C C . GLY A 1 93 ? 4.868 -3.197 1.019 1.00 97.25 93 GLY A C 1
ATOM 708 O O . GLY A 1 93 ? 5.946 -3.151 1.615 1.00 97.25 93 GLY A O 1
ATOM 709 N N . ILE A 1 94 ? 4.212 -2.105 0.626 1.00 97.81 94 ILE A N 1
ATOM 710 C CA . ILE A 1 94 ? 4.585 -0.739 0.996 1.00 97.81 94 ILE A CA 1
ATOM 711 C C . ILE A 1 94 ? 3.360 -0.079 1.618 1.00 97.81 94 ILE A C 1
ATOM 713 O O . ILE A 1 94 ? 2.320 0.056 0.976 1.00 97.81 94 ILE A O 1
ATOM 717 N N . LEU A 1 95 ? 3.497 0.345 2.867 1.00 97.50 95 LEU A N 1
ATOM 718 C CA . LEU A 1 95 ? 2.450 0.986 3.637 1.00 97.50 95 LEU A CA 1
ATOM 719 C C . LEU A 1 95 ? 2.549 2.511 3.502 1.00 97.50 95 LEU A C 1
ATOM 721 O O . LEU A 1 95 ? 3.561 3.136 3.845 1.00 97.50 95 LEU A O 1
ATOM 725 N N . PHE A 1 96 ? 1.467 3.112 3.014 1.00 96.88 96 PHE A N 1
ATOM 726 C CA . PHE A 1 96 ? 1.291 4.557 2.909 1.00 96.88 96 PHE A CA 1
ATOM 727 C C . PHE A 1 96 ? 0.258 5.041 3.919 1.00 96.88 96 PHE A C 1
ATOM 729 O O . PHE A 1 96 ? -0.802 4.442 4.082 1.00 96.88 96 PHE A O 1
ATOM 736 N N . GLY A 1 97 ? 0.579 6.143 4.592 1.00 94.31 97 GLY A N 1
ATOM 737 C CA . GLY A 1 97 ? -0.323 6.767 5.550 1.00 94.31 97 GLY A CA 1
ATOM 738 C C . GLY A 1 97 ? -1.315 7.729 4.912 1.00 94.31 97 GLY A C 1
ATOM 739 O O . GLY A 1 97 ? -1.298 8.007 3.712 1.00 94.31 97 GLY A O 1
ATOM 740 N N . ARG A 1 98 ? -2.150 8.310 5.769 1.00 93.69 98 ARG A N 1
ATOM 741 C CA . ARG A 1 98 ? -3.105 9.359 5.396 1.00 93.69 98 ARG A CA 1
ATOM 742 C C . ARG A 1 98 ? -2.349 10.603 4.917 1.00 93.69 98 ARG A C 1
ATOM 744 O O . ARG A 1 98 ? -1.328 10.956 5.500 1.00 93.69 98 ARG A O 1
ATOM 751 N N . GLU A 1 99 ? -2.877 11.327 3.932 1.00 90.31 99 GLU A N 1
ATOM 752 C CA . GLU A 1 99 ? -2.196 12.499 3.345 1.00 90.31 99 GLU A CA 1
ATOM 753 C C . GLU A 1 99 ? -1.820 13.563 4.394 1.00 90.31 99 GLU A C 1
ATOM 755 O O . GLU A 1 99 ? -0.689 14.043 4.426 1.00 90.31 99 GLU A O 1
ATOM 760 N N . ARG A 1 100 ? -2.754 13.891 5.300 1.00 87.31 100 ARG A N 1
ATOM 761 C CA . ARG A 1 100 ? -2.541 14.907 6.346 1.00 87.31 100 ARG A CA 1
ATOM 762 C C . ARG A 1 100 ? -1.800 14.379 7.572 1.00 87.31 100 ARG A C 1
ATOM 764 O O . ARG A 1 100 ? -0.944 15.070 8.112 1.00 87.31 100 ARG A O 1
ATOM 771 N N . PHE A 1 101 ? -2.145 13.175 8.022 1.00 83.94 101 PHE A N 1
ATOM 772 C CA . PHE A 1 101 ? -1.723 12.657 9.331 1.00 83.94 101 PHE A CA 1
ATOM 773 C C . PHE A 1 101 ? -0.593 11.628 9.257 1.00 83.94 101 PHE A C 1
ATOM 775 O O . PHE A 1 101 ? 0.008 11.307 10.279 1.00 83.94 101 PHE A O 1
ATOM 782 N N . ARG A 1 102 ? -0.243 11.171 8.048 1.00 91.00 102 ARG A N 1
ATOM 783 C CA . ARG A 1 102 ? 0.731 10.101 7.796 1.00 91.00 102 ARG A CA 1
ATOM 784 C C . ARG A 1 102 ? 0.312 8.816 8.524 1.00 91.00 102 ARG A C 1
ATOM 786 O O . ARG A 1 102 ? -0.877 8.614 8.764 1.00 91.00 102 ARG A O 1
ATOM 793 N N . LEU A 1 103 ? 1.270 7.924 8.772 1.00 92.81 103 LEU A N 1
ATOM 794 C CA . LEU A 1 103 ? 1.074 6.733 9.597 1.00 92.81 103 LEU A CA 1
ATOM 795 C C . LEU A 1 103 ? 1.171 7.091 11.081 1.00 92.81 103 LEU A C 1
ATOM 797 O O . LEU A 1 103 ? 1.994 7.926 11.460 1.00 92.81 103 LEU A O 1
ATOM 801 N N . TYR A 1 104 ? 0.400 6.440 11.935 1.00 91.56 104 TYR A N 1
ATOM 802 C CA . TYR A 1 104 ? 0.594 6.473 13.381 1.00 91.56 104 TYR A CA 1
ATOM 803 C C . TYR A 1 104 ? 1.778 5.586 13.805 1.00 91.56 104 TYR A C 1
ATOM 805 O O . TYR A 1 104 ? 2.376 4.884 12.989 1.00 91.56 104 TYR A O 1
ATOM 813 N N . ASN A 1 105 ? 2.229 5.708 15.055 1.00 89.25 105 ASN A N 1
ATOM 814 C CA . ASN A 1 105 ? 3.415 4.977 15.527 1.00 89.25 105 ASN A CA 1
ATOM 815 C C . ASN A 1 105 ? 3.163 3.472 15.659 1.00 89.25 105 ASN A C 1
ATOM 817 O O . ASN A 1 105 ? 4.046 2.683 15.342 1.00 89.25 105 ASN A O 1
ATOM 821 N N . ASP A 1 106 ? 1.967 3.091 16.087 1.00 92.00 106 ASP A N 1
ATOM 822 C CA . ASP A 1 106 ? 1.469 1.716 16.104 1.00 92.00 106 ASP A CA 1
ATOM 823 C C . ASP A 1 106 ? 1.381 1.124 14.688 1.00 92.00 106 ASP A C 1
ATOM 825 O O . ASP A 1 106 ? 1.863 0.017 14.468 1.00 92.00 106 ASP A O 1
ATOM 829 N N . GLU A 1 107 ? 0.893 1.885 13.701 1.00 93.88 107 GLU A N 1
ATOM 830 C CA . GLU A 1 107 ? 0.859 1.463 12.290 1.00 93.88 107 GLU A CA 1
ATOM 831 C C . GLU A 1 107 ? 2.275 1.227 11.732 1.00 93.88 107 GLU A C 1
ATOM 833 O O . GLU A 1 107 ? 2.528 0.229 11.059 1.00 93.88 107 GLU A O 1
ATOM 838 N N . VAL A 1 108 ? 3.237 2.106 12.052 1.00 93.31 108 VAL A N 1
ATOM 839 C CA . VAL A 1 108 ? 4.660 1.878 11.729 1.00 93.31 108 VAL A CA 1
ATOM 840 C C . VAL A 1 108 ? 5.198 0.661 12.485 1.00 93.31 108 VAL A C 1
ATOM 842 O O . VAL A 1 108 ? 6.021 -0.076 11.945 1.00 93.31 108 VAL A O 1
ATOM 845 N N . GLY A 1 109 ? 4.729 0.426 13.711 1.00 92.06 109 GLY A N 1
ATOM 846 C CA . GLY A 1 109 ? 5.062 -0.720 14.555 1.00 92.06 109 GLY A CA 1
ATOM 847 C C . GLY A 1 109 ? 4.718 -2.075 13.935 1.00 92.06 109 GLY A C 1
ATOM 848 O O . GLY A 1 109 ? 5.454 -3.028 14.178 1.00 92.06 109 GLY A O 1
ATOM 849 N N . LEU A 1 110 ? 3.714 -2.139 13.057 1.00 93.75 110 LEU A N 1
ATOM 850 C CA . LEU A 1 110 ? 3.301 -3.360 12.349 1.00 93.75 110 LEU A CA 1
ATOM 851 C C . LEU A 1 110 ? 4.120 -3.688 11.087 1.00 93.75 110 LEU A C 1
ATOM 853 O O . LEU A 1 110 ? 3.990 -4.784 10.556 1.00 93.75 110 LEU A O 1
ATOM 857 N N . ALA A 1 111 ? 4.938 -2.756 10.591 1.00 94.00 111 ALA A N 1
ATOM 858 C CA . ALA A 1 111 ? 5.828 -2.989 9.445 1.00 94.00 111 ALA A CA 1
ATOM 859 C C . ALA A 1 111 ? 7.135 -3.715 9.850 1.00 94.00 111 ALA A C 1
ATOM 861 O O . ALA A 1 111 ? 7.280 -4.114 11.004 1.00 94.00 111 ALA A O 1
ATOM 862 N N . ASP A 1 112 ? 8.126 -3.815 8.966 1.00 92.81 112 ASP A N 1
ATOM 863 C CA . ASP A 1 112 ? 9.452 -4.390 9.259 1.00 92.81 112 ASP A CA 1
ATOM 864 C C . ASP A 1 112 ? 10.575 -3.341 9.347 1.00 92.81 112 ASP A C 1
ATOM 866 O O . ASP A 1 112 ? 10.518 -2.315 8.626 1.00 92.81 112 ASP A O 1
#